Protein AF-0000000072249546 (afdb_homodimer)

Organism: Acinetobacter pittii (strain PHEA-2) (NCBI:txid871585)

Foldseek 3Di:
DDQDEPVNVVVVQVVVVVVVDHWAAKEFEDQSVVVRCVDCSFVVQWDADPVDRVWIDRVNHTYHYDNDHGDIDTD/DDQDEPVNVVVVQVVVVVVVDHWAAKEFEDQSVVVRCVDCSFVVQWDADPVDRVWIDRVNHTYHYDNDHGDIDTD

Structure (mmCIF, N/CA/C/O backbone):
data_AF-0000000072249546-model_v1
#
loop_
_entity.id
_entity.type
_entity.pdbx_description
1 polymer 'Uncharacterized protein'
#
loop_
_atom_site.group_PDB
_atom_site.id
_atom_site.type_symbol
_atom_site.label_atom_id
_atom_site.label_alt_id
_atom_site.label_comp_id
_atom_site.label_asym_id
_atom_site.label_entity_id
_atom_site.label_seq_id
_atom_site.pdbx_PDB_ins_code
_atom_site.Cartn_x
_atom_site.Cartn_y
_atom_site.Cartn_z
_atom_site.occupancy
_atom_site.B_iso_or_equiv
_atom_site.auth_seq_id
_atom_site.auth_comp_id
_atom_site.auth_asym_id
_atom_site.auth_atom_id
_atom_site.pdbx_PDB_model_num
ATOM 1 N N . MET A 1 1 ? -12.133 1.647 16.156 1 44.41 1 MET A N 1
ATOM 2 C CA . MET A 1 1 ? -11.289 2.834 16.031 1 44.41 1 MET A CA 1
ATOM 3 C C . MET A 1 1 ? -11.852 3.805 15.008 1 44.41 1 MET A C 1
ATOM 5 O O . MET A 1 1 ? -12.484 3.387 14.039 1 44.41 1 MET A O 1
ATOM 9 N N . ALA A 1 2 ? -12.062 4.941 15.289 1 56.81 2 ALA A N 1
ATOM 10 C CA . ALA A 1 2 ? -12.695 5.891 14.383 1 56.81 2 ALA A CA 1
ATOM 11 C C . ALA A 1 2 ? -11.93 5.984 13.062 1 56.81 2 ALA A C 1
ATOM 13 O O . ALA A 1 2 ? -10.703 5.883 13.039 1 56.81 2 ALA A O 1
ATOM 14 N N . ASP A 1 3 ? -12.641 5.875 11.875 1 82.19 3 ASP A N 1
ATOM 15 C CA . ASP A 1 3 ? -12.047 5.977 10.547 1 82.19 3 ASP A CA 1
ATOM 16 C C . ASP A 1 3 ? -11.227 7.258 10.414 1 82.19 3 ASP A C 1
ATOM 18 O O . ASP A 1 3 ? -11.656 8.328 10.852 1 82.19 3 ASP A O 1
ATOM 22 N N . LEU A 1 4 ? -10.023 7.16 10.172 1 94.94 4 LEU A N 1
ATOM 23 C CA . LEU A 1 4 ? -9.109 8.266 9.922 1 94.94 4 LEU A CA 1
ATOM 24 C C . LEU A 1 4 ? -9.648 9.172 8.812 1 94.94 4 LEU A C 1
ATOM 26 O O . LEU A 1 4 ? -10.117 8.695 7.781 1 94.94 4 LEU A O 1
ATOM 30 N N . THR A 1 5 ? -9.789 10.469 9.117 1 96.81 5 THR A N 1
ATOM 31 C CA . THR A 1 5 ? -10.25 11.445 8.141 1 96.81 5 THR A CA 1
ATOM 32 C C . THR A 1 5 ? -9.102 12.359 7.707 1 96.81 5 THR A C 1
ATOM 34 O O . THR A 1 5 ? -8.062 12.406 8.367 1 96.81 5 THR A O 1
ATOM 37 N N . ALA A 1 6 ? -9.344 13.07 6.613 1 97.19 6 ALA A N 1
ATOM 38 C CA . ALA A 1 6 ? -8.359 14.039 6.152 1 97.19 6 ALA A CA 1
ATOM 39 C C . ALA A 1 6 ? -8.062 15.07 7.234 1 97.19 6 ALA A C 1
ATOM 41 O O . ALA A 1 6 ? -6.906 15.461 7.43 1 97.19 6 ALA A O 1
ATOM 42 N N . LYS A 1 7 ? -9.094 15.578 7.863 1 97.06 7 LYS A N 1
ATOM 43 C CA . LYS A 1 7 ? -8.945 16.562 8.93 1 97.06 7 LYS A CA 1
ATOM 44 C C . LYS A 1 7 ? -8.055 16.031 10.047 1 97.06 7 LYS A C 1
ATOM 46 O O . LYS A 1 7 ? -7.164 16.734 10.531 1 97.06 7 LYS A O 1
ATOM 51 N N . LYS A 1 8 ? -8.289 14.828 10.398 1 97.25 8 LYS A N 1
ATOM 52 C CA . LYS A 1 8 ? -7.496 14.211 11.461 1 97.25 8 LYS A CA 1
ATOM 53 C C . LYS A 1 8 ? -6.051 14.008 11.016 1 97.25 8 LYS A C 1
ATOM 55 O O . LYS A 1 8 ? -5.117 14.227 11.789 1 97.25 8 LYS A O 1
ATOM 60 N N . VAL A 1 9 ? -5.832 13.562 9.805 1 98 9 VAL A N 1
ATOM 61 C CA . VAL A 1 9 ? -4.488 13.414 9.25 1 98 9 VAL A CA 1
ATOM 62 C C . VAL A 1 9 ? -3.738 14.734 9.352 1 98 9 VAL A C 1
ATOM 64 O O . VAL A 1 9 ? -2.6 14.781 9.828 1 98 9 VAL A O 1
ATOM 67 N N . ASN A 1 10 ? -4.395 15.859 8.969 1 97.38 10 ASN A N 1
ATOM 68 C CA . ASN A 1 10 ? -3.77 17.172 9.008 1 97.38 10 ASN A CA 1
ATOM 69 C C . ASN A 1 10 ? -3.406 17.578 10.43 1 97.38 10 ASN A C 1
ATOM 71 O O . ASN A 1 10 ? -2.334 18.141 10.672 1 97.38 10 ASN A O 1
ATOM 75 N N . LYS A 1 11 ? -4.312 17.281 11.281 1 96.88 11 LYS A N 1
ATOM 76 C CA . LYS A 1 11 ? -4.047 17.594 12.688 1 96.88 11 LYS A CA 1
ATOM 77 C C . LYS A 1 11 ? -2.828 16.828 13.195 1 96.88 11 LYS A C 1
ATOM 79 O O . LYS A 1 11 ? -1.979 17.406 13.891 1 96.88 11 LYS A O 1
ATOM 84 N N . LEU A 1 12 ? -2.709 15.531 12.883 1 97.19 12 LEU A N 1
ATOM 85 C CA . LEU A 1 12 ? -1.604 14.688 13.32 1 97.19 12 LEU A CA 1
ATOM 86 C C . LEU A 1 12 ? -0.286 15.156 12.719 1 97.19 12 LEU A C 1
ATOM 88 O O . LEU A 1 12 ? 0.756 15.109 13.375 1 97.19 12 LEU A O 1
ATOM 92 N N . ILE A 1 13 ? -0.303 15.625 11.469 1 97.19 13 ILE A N 1
ATOM 93 C CA . ILE A 1 13 ? 0.891 16.156 10.82 1 97.19 13 ILE A CA 1
ATOM 94 C C . ILE A 1 13 ? 1.365 17.406 11.57 1 97.19 13 ILE A C 1
ATOM 96 O O . ILE A 1 13 ? 2.559 17.547 11.844 1 97.19 13 ILE A O 1
ATOM 100 N N . GLU A 1 14 ? 0.421 18.281 11.898 1 95.94 14 GLU A N 1
ATOM 101 C CA . GLU A 1 14 ? 0.745 19.5 12.641 1 95.94 14 GLU A CA 1
ATOM 102 C C . GLU A 1 14 ? 1.335 19.156 14.008 1 95.94 14 GLU A C 1
ATOM 104 O O . GLU A 1 14 ? 2.344 19.75 14.414 1 95.94 14 GLU A O 1
ATOM 109 N N . GLU A 1 15 ? 0.738 18.234 14.688 1 96.56 15 GLU A N 1
ATOM 110 C CA . GLU A 1 15 ? 1.221 17.828 16 1 96.56 15 GLU A CA 1
ATOM 111 C C . GLU A 1 15 ? 2.619 17.219 15.914 1 96.56 15 GLU A C 1
ATOM 113 O O . GLU A 1 15 ? 3.453 17.438 16.797 1 96.56 15 GLU A O 1
ATOM 118 N N . PHE A 1 16 ? 2.852 16.422 14.969 1 96.81 16 PHE A N 1
ATOM 119 C CA . PHE A 1 16 ? 4.164 15.82 14.75 1 96.81 16 PHE A CA 1
ATOM 120 C C . PHE A 1 16 ? 5.227 16.906 14.586 1 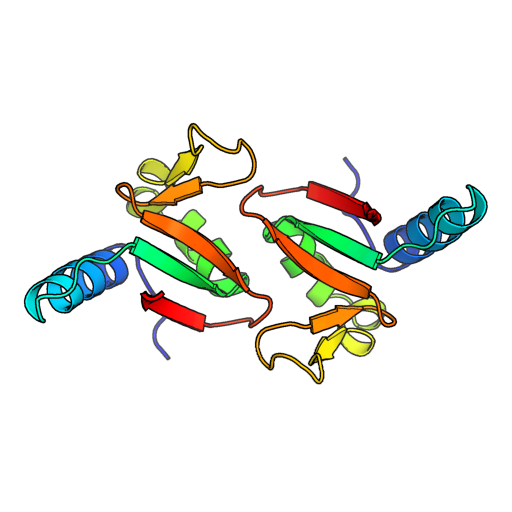96.81 16 PHE A C 1
ATOM 122 O O . PHE A 1 16 ? 6.312 16.812 15.164 1 96.81 16 PHE A O 1
ATOM 129 N N . SER A 1 17 ? 4.891 17.938 13.844 1 93.38 17 SER A N 1
ATOM 130 C CA . SER A 1 17 ? 5.832 19.016 13.578 1 93.38 17 SER A CA 1
ATOM 131 C C . SER A 1 17 ? 6.145 19.797 14.852 1 93.38 17 SER A C 1
ATOM 133 O O . SER A 1 17 ? 7.223 20.391 14.977 1 93.38 17 SER A O 1
ATOM 135 N N . GLN A 1 18 ? 5.238 19.766 15.781 1 93.81 18 GLN A N 1
ATOM 136 C CA . GLN A 1 18 ? 5.422 20.484 17.031 1 93.81 18 GLN A CA 1
ATOM 137 C C . GLN A 1 18 ? 6.445 19.797 17.938 1 93.81 18 GLN A C 1
ATOM 139 O O . GLN A 1 18 ? 6.961 20.406 18.875 1 93.81 18 GLN A O 1
ATOM 144 N N . THR A 1 19 ? 6.766 18.547 17.641 1 93.56 19 THR A N 1
ATOM 145 C CA . THR A 1 19 ? 7.742 17.812 18.422 1 93.56 19 THR A CA 1
ATOM 146 C C . THR A 1 19 ? 9.164 18.219 18.062 1 93.56 19 THR A C 1
ATOM 148 O O . THR A 1 19 ? 10.109 17.906 18.781 1 93.56 19 THR A O 1
ATOM 151 N N . GLY A 1 20 ? 9.281 18.984 16.969 1 92.12 20 GLY A N 1
ATOM 152 C CA . GLY A 1 20 ? 10.586 19.406 16.5 1 92.12 20 GLY A CA 1
ATOM 153 C C . GLY A 1 20 ? 11.102 18.578 15.336 1 92.12 20 GLY A C 1
ATOM 154 O O . GLY A 1 20 ? 12.156 18.891 14.766 1 92.12 20 GLY A O 1
ATOM 155 N N . LYS A 1 21 ? 10.406 17.531 15.047 1 93 21 LYS A N 1
ATOM 156 C CA . LYS A 1 21 ? 10.773 16.688 13.922 1 93 21 LYS A CA 1
ATOM 157 C C . LYS A 1 21 ? 9.969 17.047 12.68 1 93 21 LYS A C 1
ATOM 159 O O . LYS A 1 21 ? 8.773 17.344 12.766 1 93 21 LYS A O 1
ATOM 164 N N . GLU A 1 22 ? 10.562 17.047 11.602 1 94 22 GLU A N 1
ATOM 165 C CA . GLU A 1 22 ? 9.883 17.328 10.336 1 94 22 GLU A CA 1
ATOM 166 C C . GLU A 1 22 ? 9.359 16.047 9.703 1 94 22 GLU A C 1
ATOM 168 O O . GLU A 1 22 ? 10.125 15.117 9.438 1 94 22 GLU A O 1
ATOM 173 N N . PRO A 1 23 ? 8.109 15.984 9.5 1 96.12 23 PRO A N 1
ATOM 174 C CA . PRO A 1 23 ? 7.578 14.773 8.859 1 96.12 23 PRO A CA 1
ATOM 175 C C . PRO A 1 23 ? 8.102 14.594 7.438 1 96.12 23 PRO A C 1
ATOM 177 O O . PRO A 1 23 ? 8.266 15.57 6.703 1 96.12 23 PRO A O 1
ATOM 180 N N . GLN A 1 24 ? 8.328 13.375 7.078 1 96.38 24 GLN A N 1
ATOM 181 C CA . GLN A 1 24 ? 8.836 13.062 5.746 1 96.38 24 GLN A CA 1
ATOM 182 C C . GLN A 1 24 ? 7.848 12.203 4.965 1 96.38 24 GLN A C 1
ATOM 184 O O . GLN A 1 24 ? 7.707 12.359 3.748 1 96.38 24 GLN A O 1
ATOM 189 N N . LYS A 1 25 ? 7.191 11.312 5.664 1 97.5 25 LYS A N 1
ATOM 190 C CA . LYS A 1 25 ? 6.293 10.43 4.93 1 97.5 25 LYS A CA 1
ATOM 191 C C . LYS A 1 25 ? 5.129 9.969 5.809 1 97.5 25 LYS A C 1
ATOM 193 O O . LYS A 1 25 ? 5.203 10.055 7.035 1 97.5 25 LYS A O 1
ATOM 198 N N . LEU A 1 26 ? 4.059 9.586 5.172 1 98.44 26 LEU A N 1
ATOM 199 C CA . LEU A 1 26 ? 2.893 8.93 5.746 1 98.44 26 LEU A CA 1
ATOM 200 C C . LEU A 1 26 ? 2.887 7.441 5.406 1 98.44 26 LEU A C 1
ATOM 202 O O . LEU A 1 26 ? 3.016 7.066 4.238 1 98.44 26 LEU A O 1
ATOM 206 N N . ILE A 1 27 ? 2.785 6.586 6.43 1 98.19 27 ILE A N 1
ATOM 207 C CA . ILE A 1 27 ? 2.611 5.148 6.238 1 98.19 27 ILE A CA 1
ATOM 208 C C . ILE A 1 27 ? 1.152 4.77 6.484 1 98.19 27 ILE A C 1
ATOM 210 O O . ILE A 1 27 ? 0.626 4.98 7.582 1 98.19 27 ILE A O 1
ATOM 214 N N . ILE A 1 28 ? 0.513 4.258 5.43 1 98.19 28 ILE A N 1
ATOM 215 C CA . ILE A 1 28 ? -0.938 4.121 5.492 1 98.19 28 ILE A CA 1
ATOM 216 C C . ILE A 1 28 ? -1.343 2.709 5.086 1 98.19 28 ILE A C 1
ATOM 218 O O . ILE A 1 28 ? -0.866 2.188 4.074 1 98.19 28 ILE A O 1
ATOM 222 N N . GLY A 1 29 ? -2.166 2.033 5.816 1 97.62 29 GLY A N 1
ATOM 223 C CA . GLY A 1 29 ? -2.771 0.771 5.426 1 97.62 29 GLY A CA 1
ATOM 224 C C . GLY A 1 29 ? -3.686 0.895 4.223 1 97.62 29 GLY A C 1
ATOM 225 O O . GLY A 1 29 ? -4.219 1.972 3.949 1 97.62 29 GLY A O 1
ATOM 226 N N . TYR A 1 30 ? -3.879 -0.198 3.564 1 97.25 30 TYR A N 1
ATOM 227 C CA . TYR A 1 30 ? -4.496 -0.098 2.246 1 97.25 30 TYR A CA 1
ATOM 228 C C . TYR A 1 30 ? -5.969 0.27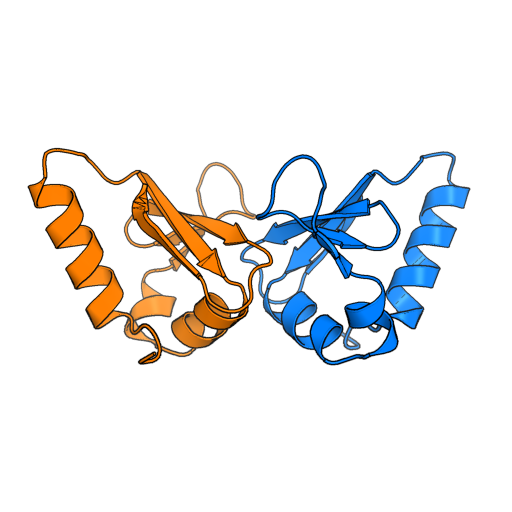5 2.361 1 97.25 30 TYR A C 1
ATOM 230 O O . TYR A 1 30 ? -6.496 1.016 1.527 1 97.25 30 TYR A O 1
ATOM 238 N N . LYS A 1 31 ? -6.664 -0.199 3.336 1 96.62 31 LYS A N 1
ATOM 239 C CA . LYS A 1 31 ? -8.07 0.169 3.469 1 96.62 31 LYS A CA 1
ATOM 2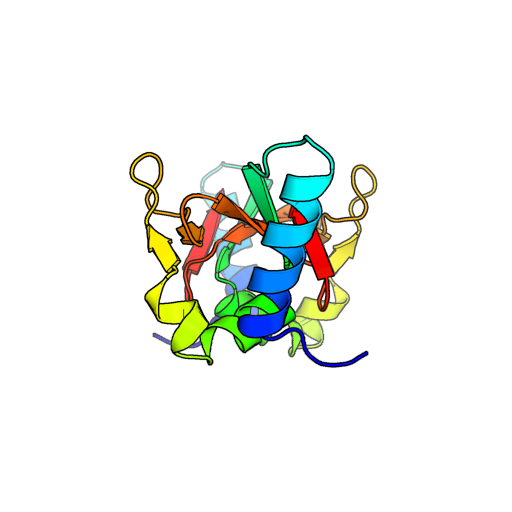40 C C . LYS A 1 31 ? -8.219 1.592 3.998 1 96.62 31 LYS A C 1
ATOM 242 O O . LYS A 1 31 ? -9.148 2.307 3.617 1 96.62 31 LYS A O 1
ATOM 247 N N . THR A 1 32 ? -7.301 1.964 4.895 1 97.69 32 THR A N 1
ATOM 248 C CA . THR A 1 32 ? -7.285 3.34 5.379 1 97.69 32 THR A CA 1
ATOM 249 C C . THR A 1 32 ? -7.09 4.316 4.223 1 97.69 32 THR A C 1
ATOM 251 O O . THR A 1 32 ? -7.812 5.309 4.113 1 97.69 32 THR A O 1
ATOM 254 N N . TYR A 1 33 ? -6.184 3.951 3.357 1 98.19 33 TYR A N 1
ATOM 255 C CA . TYR A 1 33 ? -5.891 4.801 2.209 1 98.19 33 TYR A CA 1
ATOM 256 C C . TYR A 1 33 ? -7.074 4.855 1.254 1 98.19 33 TYR A C 1
ATOM 258 O O . TYR A 1 33 ? -7.449 5.93 0.778 1 98.19 33 TYR A O 1
ATOM 266 N N . ALA A 1 34 ? -7.648 3.736 0.988 1 97.12 34 ALA A N 1
ATOM 267 C CA . ALA A 1 34 ? -8.812 3.689 0.111 1 97.12 34 ALA A CA 1
ATOM 268 C C . ALA A 1 34 ? -9.93 4.586 0.634 1 97.12 34 ALA A C 1
ATOM 270 O O . ALA A 1 34 ? -10.578 5.301 -0.138 1 97.12 34 ALA A O 1
ATOM 271 N N . ARG A 1 35 ? -10.125 4.559 1.888 1 96.81 35 ARG A N 1
ATOM 272 C CA . ARG A 1 35 ? -11.156 5.387 2.504 1 96.81 35 ARG A CA 1
ATOM 273 C C . ARG A 1 35 ? -10.797 6.867 2.398 1 96.81 35 ARG A C 1
ATOM 275 O O . ARG A 1 35 ? -11.648 7.691 2.051 1 96.81 35 ARG A O 1
ATOM 282 N N . LEU A 1 36 ? -9.562 7.207 2.734 1 98.12 36 LEU A N 1
ATOM 283 C CA . LEU A 1 36 ? -9.109 8.594 2.65 1 98.12 36 LEU A CA 1
ATOM 284 C C . LEU A 1 36 ? -9.305 9.141 1.239 1 98.12 36 LEU A C 1
ATOM 286 O O . LEU A 1 36 ? -9.719 10.289 1.066 1 98.12 36 LEU A O 1
ATOM 290 N N . MET A 1 37 ? -9.109 8.32 0.235 1 97.81 37 MET A N 1
ATOM 291 C CA . MET A 1 37 ? -9.156 8.727 -1.167 1 97.81 37 MET A CA 1
ATOM 292 C C . MET A 1 37 ? -10.594 9 -1.601 1 97.81 37 MET A C 1
ATOM 294 O O . MET A 1 37 ? -10.828 9.586 -2.658 1 97.81 37 MET A O 1
ATOM 298 N N . THR A 1 38 ? -11.516 8.625 -0.805 1 96.94 38 THR A N 1
ATOM 299 C CA . THR A 1 38 ? -12.906 8.938 -1.12 1 96.94 38 THR A CA 1
ATOM 300 C C . THR A 1 38 ? -13.266 10.344 -0.658 1 96.94 38 THR A C 1
ATOM 302 O O . THR A 1 38 ? -14.305 10.883 -1.042 1 96.94 38 THR A O 1
ATOM 305 N N . GLU A 1 39 ? -12.461 10.906 0.164 1 97.25 39 GLU A N 1
ATOM 306 C CA . GLU A 1 39 ? -12.656 12.273 0.63 1 97.25 39 GLU A CA 1
ATOM 307 C C . GLU A 1 39 ? -12 13.281 -0.311 1 97.25 39 GLU A C 1
ATOM 309 O O . GLU A 1 39 ? -10.781 13.258 -0.496 1 97.25 39 GLU A O 1
ATOM 314 N N . ASP A 1 40 ? -12.75 14.211 -0.807 1 96.62 40 ASP A N 1
ATOM 315 C CA . ASP A 1 40 ? -12.227 15.195 -1.747 1 96.62 40 ASP A CA 1
ATOM 316 C C . ASP A 1 40 ? -11.078 15.992 -1.126 1 96.62 40 ASP A C 1
ATOM 318 O O . ASP A 1 40 ? -10.078 16.266 -1.789 1 96.62 40 ASP A O 1
ATOM 322 N N . LYS A 1 41 ? -11.242 16.344 0.126 1 96.12 41 LYS A N 1
ATOM 323 C CA . LYS A 1 41 ? -10.25 17.156 0.811 1 96.12 41 LYS A CA 1
ATOM 324 C C . LYS A 1 41 ? -8.898 16.453 0.874 1 96.12 41 LYS A C 1
ATOM 326 O O . LYS A 1 41 ? -7.852 17.109 0.905 1 96.12 41 LYS A O 1
ATOM 331 N N . PHE A 1 42 ? -8.906 15.18 0.874 1 98.12 42 PHE A N 1
ATOM 332 C CA . PHE A 1 42 ? -7.68 14.398 0.863 1 98.12 42 PHE A CA 1
ATOM 333 C C . PHE A 1 42 ? -7.199 14.164 -0.564 1 98.12 42 PHE A C 1
ATOM 335 O O . PHE A 1 42 ? -6.055 14.484 -0.899 1 98.12 42 PHE A O 1
ATOM 342 N N . ALA A 1 43 ? -8.039 13.641 -1.396 1 97.88 43 ALA A N 1
ATOM 343 C CA . ALA A 1 43 ? -7.707 13.219 -2.754 1 97.88 43 ALA A CA 1
ATOM 344 C C . ALA A 1 43 ? -7.141 14.383 -3.564 1 97.88 43 ALA A C 1
ATOM 346 O O . ALA A 1 43 ? -6.215 14.195 -4.359 1 97.88 43 ALA A O 1
ATOM 347 N N . GLU A 1 44 ? -7.672 15.578 -3.299 1 97.88 44 GLU A N 1
ATOM 348 C CA . GLU A 1 44 ? -7.266 16.75 -4.062 1 97.88 44 GLU A CA 1
ATOM 349 C C . GLU A 1 44 ? -5.836 17.156 -3.721 1 97.88 44 GLU A C 1
ATOM 351 O O . GLU A 1 44 ? -5.195 17.891 -4.48 1 97.88 44 GLU A O 1
ATOM 356 N N . LYS A 1 45 ? -5.359 16.719 -2.586 1 97.88 45 LYS A N 1
ATOM 357 C CA . LYS A 1 45 ? -4.039 17.125 -2.125 1 97.88 45 LYS A CA 1
ATOM 358 C C . LYS A 1 45 ? -2.996 16.047 -2.414 1 97.88 45 LYS A C 1
ATOM 360 O O . LYS A 1 45 ? -1.807 16.234 -2.158 1 97.88 45 LYS A O 1
ATOM 365 N N . VAL A 1 46 ? -3.412 14.906 -2.979 1 98 46 VAL A N 1
ATOM 366 C CA . VAL A 1 46 ? -2.514 13.828 -3.379 1 98 46 VAL A CA 1
ATOM 367 C C . VAL A 1 46 ? -2.039 14.055 -4.812 1 98 46 VAL A C 1
ATOM 369 O O . VAL A 1 46 ? -2.85 14.094 -5.742 1 98 46 VAL A O 1
ATOM 372 N N . VAL A 1 47 ? -0.763 14.219 -4.961 1 97.25 47 VAL A N 1
ATOM 373 C CA . VAL A 1 47 ? -0.213 14.5 -6.281 1 97.25 47 VAL A CA 1
ATOM 374 C C . VAL A 1 47 ? 0.923 13.523 -6.586 1 97.25 47 VAL A C 1
ATOM 376 O O . VAL A 1 47 ? 1.552 12.992 -5.672 1 97.25 47 VAL A O 1
ATOM 379 N N . PRO A 1 48 ? 1.167 13.227 -7.836 1 95.69 48 PRO A N 1
ATOM 380 C CA . PRO A 1 48 ? 2.307 12.367 -8.164 1 95.69 48 PRO A CA 1
ATOM 381 C C . PRO A 1 48 ? 3.645 12.977 -7.754 1 95.69 48 PRO A C 1
ATOM 383 O O . PRO A 1 48 ? 3.812 14.195 -7.816 1 95.69 48 PRO A O 1
ATOM 386 N N . SER A 1 49 ? 4.516 12.102 -7.305 1 94.69 49 SER A N 1
ATOM 387 C CA . SER A 1 49 ? 5.883 12.547 -7.062 1 94.69 49 SER A CA 1
ATOM 388 C C . SER A 1 49 ? 6.602 12.867 -8.367 1 94.69 49 SER A C 1
ATOM 390 O O . SER A 1 49 ? 6.367 12.211 -9.391 1 94.69 49 SER A O 1
ATOM 392 N N . LEU A 1 50 ? 7.453 13.828 -8.352 1 91 50 LEU A N 1
ATOM 393 C CA . LEU A 1 50 ? 8.242 14.18 -9.531 1 91 50 LEU A CA 1
ATOM 394 C C . LEU A 1 50 ? 9.312 13.133 -9.805 1 91 50 LEU A C 1
ATOM 396 O O . LEU A 1 50 ? 9.734 12.961 -10.953 1 91 50 LEU A O 1
ATOM 400 N N . GLU A 1 51 ? 9.711 12.422 -8.789 1 90.81 51 GLU A N 1
ATOM 401 C CA . GLU A 1 51 ? 10.812 11.469 -8.867 1 90.81 51 GLU A CA 1
ATOM 402 C C . GLU A 1 51 ? 10.336 10.109 -9.375 1 90.81 51 GLU A C 1
ATOM 404 O O . GLU A 1 51 ? 11.062 9.406 -10.07 1 90.81 51 GLU A O 1
ATOM 409 N N . ASP A 1 52 ? 9.188 9.719 -8.992 1 88.5 52 ASP A N 1
ATOM 410 C CA . ASP A 1 52 ? 8.625 8.414 -9.336 1 88.5 52 ASP A CA 1
ATOM 411 C C . ASP A 1 52 ? 7.117 8.508 -9.562 1 88.5 52 ASP A C 1
ATOM 413 O O . ASP A 1 52 ? 6.371 8.875 -8.656 1 88.5 52 ASP A O 1
ATOM 417 N N . SER A 1 53 ? 6.762 8.109 -10.695 1 86.19 53 SER A N 1
ATOM 418 C CA . SER A 1 53 ? 5.367 8.266 -11.109 1 86.19 53 SER A CA 1
ATOM 419 C C . SER A 1 53 ? 4.453 7.332 -10.32 1 86.19 53 SER A C 1
ATOM 421 O O . SER A 1 53 ? 3.236 7.52 -10.305 1 86.19 53 SER A O 1
ATOM 423 N N . LYS A 1 54 ? 4.984 6.355 -9.641 1 88 54 LYS A N 1
ATOM 424 C CA . LYS A 1 54 ? 4.168 5.41 -8.883 1 88 54 LYS A CA 1
ATOM 425 C C . LYS A 1 54 ? 3.994 5.871 -7.438 1 88 54 LYS A C 1
ATOM 427 O O . LYS A 1 54 ? 3.234 5.266 -6.676 1 88 54 LYS A O 1
ATOM 432 N N . GLU A 1 55 ? 4.738 6.879 -7.156 1 93.19 55 GLU A N 1
ATOM 433 C CA . GLU A 1 55 ? 4.664 7.434 -5.809 1 93.19 55 GLU A CA 1
ATOM 434 C C . GLU A 1 55 ? 3.773 8.672 -5.773 1 93.19 55 GLU A C 1
ATOM 436 O O . GLU A 1 55 ? 3.629 9.367 -6.781 1 93.19 55 GLU A O 1
ATOM 441 N N . ARG A 1 56 ? 3.135 8.891 -4.68 1 98.12 56 ARG A N 1
ATOM 442 C CA . ARG A 1 56 ? 2.316 10.086 -4.484 1 98.12 56 ARG A CA 1
ATOM 443 C C . ARG A 1 56 ? 2.693 10.805 -3.193 1 98.12 56 ARG A C 1
ATOM 445 O O . ARG A 1 56 ? 3.268 10.195 -2.285 1 98.12 56 ARG A O 1
ATOM 452 N N . LEU A 1 57 ? 2.428 12.039 -3.223 1 98.25 57 LEU A N 1
ATOM 453 C CA . LEU A 1 57 ? 2.668 12.898 -2.072 1 98.25 57 LEU A CA 1
ATOM 454 C C . LEU A 1 57 ? 1.359 13.469 -1.537 1 98.25 57 LEU A C 1
ATOM 456 O O . LEU A 1 57 ? 0.466 13.82 -2.312 1 98.25 57 LEU A O 1
ATOM 460 N N . TYR A 1 58 ? 1.262 13.555 -0.254 1 98.38 58 TYR A N 1
ATOM 461 C CA . TYR A 1 58 ? 0.216 14.32 0.42 1 98.38 58 TYR A CA 1
ATOM 462 C C . TYR A 1 58 ? 0.797 15.547 1.11 1 98.38 58 TYR A C 1
ATOM 464 O O . TYR A 1 58 ? 1.53 15.422 2.094 1 98.38 58 TYR A O 1
ATOM 472 N N . LYS A 1 59 ? 0.553 16.766 0.584 1 96.62 59 LYS A N 1
ATOM 473 C CA . LYS A 1 59 ? 1.112 18.016 1.108 1 96.62 59 LYS A CA 1
ATOM 474 C C . LYS A 1 59 ? 2.631 17.922 1.229 1 96.62 59 LYS A C 1
ATOM 476 O O . LYS A 1 59 ? 3.195 18.234 2.279 1 96.62 59 LYS A O 1
ATOM 481 N N . ASN A 1 60 ? 3.258 17.328 0.213 1 95.56 60 ASN A N 1
ATOM 482 C CA . ASN A 1 60 ? 4.703 17.234 0.028 1 95.56 60 ASN A CA 1
ATOM 483 C C . ASN A 1 60 ? 5.309 16.141 0.906 1 95.56 60 ASN A C 1
ATOM 485 O O . ASN A 1 60 ? 6.527 16.062 1.052 1 95.56 60 ASN A O 1
ATOM 489 N N . LEU A 1 61 ? 4.438 15.297 1.52 1 97.94 61 LEU A N 1
ATOM 490 C CA . LEU A 1 61 ? 4.883 14.117 2.254 1 97.94 61 LEU A CA 1
ATOM 491 C C . LEU A 1 61 ? 4.707 12.852 1.417 1 97.94 61 LEU A C 1
ATOM 493 O O . LEU A 1 61 ? 3.639 12.625 0.849 1 97.94 61 LEU A O 1
ATOM 497 N N . LYS A 1 62 ? 5.73 12.023 1.419 1 97.88 62 LYS A N 1
ATOM 498 C CA . LYS A 1 62 ? 5.641 10.773 0.67 1 97.88 62 LYS A CA 1
ATOM 499 C C . LYS A 1 62 ? 4.625 9.828 1.302 1 97.88 62 LYS A C 1
ATOM 501 O O . LYS A 1 62 ? 4.531 9.734 2.527 1 97.88 62 LYS A O 1
ATOM 506 N N . ILE A 1 63 ? 3.908 9.086 0.447 1 98.5 63 ILE A N 1
ATOM 507 C CA . ILE A 1 63 ? 2.955 8.094 0.936 1 98.5 63 ILE A CA 1
ATOM 508 C C . ILE A 1 63 ? 3.525 6.688 0.735 1 98.5 63 ILE A C 1
ATOM 510 O O . ILE A 1 63 ? 3.885 6.312 -0.383 1 98.5 63 ILE A O 1
ATOM 514 N N . LYS A 1 64 ? 3.666 5.996 1.782 1 97.75 64 LYS A N 1
ATOM 515 C CA . LYS A 1 64 ? 4.012 4.578 1.735 1 97.75 64 LYS A CA 1
ATOM 516 C C . LYS A 1 64 ? 2.822 3.711 2.146 1 97.75 64 LYS A C 1
ATOM 518 O O . LYS A 1 64 ? 2.34 3.805 3.277 1 97.75 64 LYS A O 1
ATOM 523 N N . LEU A 1 65 ? 2.402 2.873 1.2 1 97.88 65 LEU A N 1
ATOM 524 C CA . LEU A 1 65 ? 1.319 1.949 1.524 1 97.88 65 LEU A CA 1
ATOM 525 C C . LEU A 1 65 ? 1.868 0.651 2.107 1 97.88 65 LEU A C 1
ATOM 527 O O . LEU A 1 65 ? 2.887 0.137 1.638 1 97.88 65 LEU A O 1
ATOM 531 N N . VAL A 1 66 ? 1.147 0.164 3.117 1 97.56 66 VAL A N 1
ATOM 532 C CA . VAL A 1 66 ? 1.51 -1.131 3.684 1 97.56 66 VAL A CA 1
ATOM 533 C C . VAL A 1 66 ? 0.32 -2.084 3.598 1 97.56 66 VAL A C 1
ATOM 535 O O . VAL A 1 66 ? -0.817 -1.65 3.395 1 97.56 66 VAL A O 1
ATOM 538 N N . THR A 1 67 ? 0.558 -3.309 3.799 1 97.44 67 THR A N 1
ATOM 539 C CA . THR A 1 67 ? -0.444 -4.34 3.543 1 97.44 67 THR A CA 1
ATOM 540 C C . THR A 1 67 ? -1.369 -4.5 4.746 1 97.44 67 THR A C 1
ATOM 542 O O . THR A 1 67 ? -2.4 -5.168 4.656 1 97.44 67 THR A O 1
ATOM 545 N N . GLU A 1 68 ? -1.035 -3.863 5.859 1 95.44 68 GLU A N 1
ATOM 546 C CA . GLU A 1 68 ? -1.977 -3.84 6.977 1 95.44 68 GLU A CA 1
ATOM 547 C C . GLU A 1 68 ? -3.283 -3.16 6.578 1 95.44 68 GLU A C 1
ATOM 549 O O . GLU A 1 68 ? -3.275 -2.145 5.879 1 95.44 68 GLU A O 1
ATOM 554 N N . LYS A 1 69 ? -4.359 -3.734 6.996 1 94.5 69 LYS A N 1
ATOM 555 C CA . LYS A 1 69 ? -5.684 -3.223 6.641 1 94.5 69 LYS A CA 1
ATOM 556 C C . LYS A 1 69 ? -5.867 -1.791 7.137 1 94.5 69 LYS A C 1
ATOM 558 O O . LYS A 1 69 ? -6.16 -0.889 6.348 1 94.5 69 LYS A O 1
ATOM 563 N N . HIS A 1 70 ? -5.797 -1.6 8.438 1 96.25 70 HIS A N 1
ATOM 564 C CA . HIS A 1 70 ? -5.918 -0.3 9.086 1 96.25 70 HIS A CA 1
ATOM 565 C C . HIS A 1 70 ? -4.633 0.076 9.812 1 96.25 70 HIS A C 1
ATOM 567 O O . HIS A 1 70 ? -4.262 -0.564 10.797 1 96.25 70 HIS A O 1
ATOM 573 N N . TYR A 1 71 ? -3.938 1.045 9.266 1 96.62 71 TYR A N 1
ATOM 574 C CA . TYR A 1 71 ? -2.678 1.506 9.844 1 96.62 71 TYR A CA 1
ATOM 575 C C . TYR A 1 71 ? -2.395 2.949 9.445 1 96.62 71 TYR A C 1
ATOM 577 O O . TYR A 1 71 ? -2.746 3.379 8.344 1 96.62 71 TYR A O 1
ATOM 585 N N . PHE A 1 72 ? -1.842 3.707 10.328 1 97.94 72 PHE A N 1
ATOM 586 C CA . PHE A 1 72 ? -1.406 5.066 10.039 1 97.94 72 PHE A CA 1
ATOM 587 C C . PHE A 1 72 ? -0.248 5.473 10.938 1 97.94 72 PHE A C 1
ATOM 589 O O . PHE A 1 72 ? -0.31 5.289 12.156 1 97.94 72 PHE A O 1
ATOM 596 N N . GLU A 1 73 ? 0.738 5.965 10.336 1 97.19 73 GLU A N 1
ATOM 597 C CA . GLU A 1 73 ? 1.914 6.445 11.062 1 97.19 73 GLU A CA 1
ATOM 598 C C . GLU A 1 73 ? 2.59 7.59 10.312 1 97.19 73 GLU A C 1
ATOM 600 O O . GLU A 1 73 ? 2.619 7.609 9.086 1 97.19 73 GLU A O 1
ATOM 605 N N . ILE A 1 74 ? 3.121 8.516 11.016 1 97.75 74 ILE A N 1
ATOM 606 C CA . ILE A 1 74 ? 3.896 9.609 10.438 1 97.75 74 ILE A CA 1
ATOM 607 C C . ILE A 1 74 ? 5.371 9.438 10.797 1 97.75 74 ILE A C 1
ATOM 609 O O . ILE A 1 74 ? 5.707 9.117 11.938 1 97.75 74 ILE A O 1
ATOM 613 N N . LYS A 1 75 ? 6.195 9.57 9.852 1 95.94 75 LYS A N 1
ATOM 614 C CA . LYS A 1 75 ? 7.637 9.516 10.078 1 95.94 75 LYS A CA 1
ATOM 615 C C . LYS A 1 75 ? 8.32 10.781 9.562 1 95.94 75 LYS A C 1
ATOM 617 O O . LYS A 1 75 ? 7.875 11.375 8.578 1 95.94 75 LYS A O 1
ATOM 622 N N . MET B 1 1 ? -11.383 -2.932 -17.703 1 44.5 1 MET B N 1
ATOM 623 C CA . MET B 1 1 ? -10.445 -4.039 -17.547 1 44.5 1 MET B CA 1
ATOM 624 C C . MET B 1 1 ? -10.938 -5.035 -16.5 1 44.5 1 MET B C 1
ATOM 626 O O . MET B 1 1 ? -11.617 -4.656 -15.547 1 44.5 1 MET B O 1
ATOM 630 N N . ALA B 1 2 ? -11.023 -6.203 -16.75 1 57.19 2 ALA B N 1
ATOM 631 C CA . ALA B 1 2 ? -11.578 -7.191 -15.836 1 57.19 2 ALA B CA 1
ATOM 632 C C . ALA B 1 2 ? -10.828 -7.168 -14.5 1 57.19 2 ALA B C 1
ATOM 634 O O . ALA B 1 2 ? -9.617 -6.938 -14.461 1 57.19 2 ALA B O 1
ATOM 635 N N . ASP B 1 3 ? -11.578 -7.113 -13.32 1 82.62 3 ASP B N 1
ATOM 636 C CA . ASP B 1 3 ? -10.992 -7.121 -11.984 1 82.62 3 ASP B CA 1
ATOM 637 C C . ASP B 1 3 ? -10.047 -8.305 -11.812 1 82.62 3 ASP B C 1
ATOM 639 O O . ASP B 1 3 ? -10.352 -9.422 -12.242 1 82.62 3 ASP B O 1
ATOM 643 N N . LEU B 1 4 ? -8.867 -8.078 -11.531 1 95.06 4 LEU B N 1
ATOM 644 C CA . LEU B 1 4 ? -7.852 -9.086 -11.242 1 95.06 4 LEU B CA 1
ATOM 645 C C . LEU B 1 4 ? -8.328 -10.039 -10.148 1 95.06 4 LEU B C 1
ATOM 647 O O . LEU B 1 4 ? -8.875 -9.602 -9.133 1 95.06 4 LEU B O 1
ATOM 651 N N . THR B 1 5 ? -8.328 -11.344 -10.438 1 96.88 5 THR B N 1
ATOM 652 C CA . THR B 1 5 ? -8.711 -12.367 -9.469 1 96.88 5 THR B CA 1
ATOM 653 C C . THR B 1 5 ? -7.492 -13.148 -9 1 96.88 5 THR B C 1
ATOM 655 O O . THR B 1 5 ? -6.43 -13.094 -9.617 1 96.88 5 THR B O 1
ATOM 658 N N . ALA B 1 6 ? -7.703 -13.891 -7.914 1 97.19 6 ALA B N 1
ATOM 659 C CA . ALA B 1 6 ? -6.633 -14.758 -7.418 1 97.19 6 ALA B CA 1
ATOM 660 C C . ALA B 1 6 ? -6.195 -15.758 -8.484 1 97.19 6 ALA B C 1
ATOM 662 O O . ALA B 1 6 ? -5 -16.016 -8.641 1 97.19 6 ALA B O 1
ATOM 663 N N . LYS B 1 7 ? -7.152 -16.344 -9.141 1 97.06 7 LYS B N 1
ATOM 664 C CA . LYS B 1 7 ? -6.859 -17.312 -10.203 1 97.06 7 LYS B CA 1
ATOM 665 C C . LYS B 1 7 ? -5.992 -16.688 -11.289 1 97.06 7 LYS B C 1
ATOM 667 O O . LYS B 1 7 ? -5.02 -17.297 -11.742 1 97.06 7 LYS B O 1
ATOM 672 N N . LYS B 1 8 ? -6.336 -15.516 -11.656 1 97.31 8 LYS B N 1
ATOM 673 C CA . LYS B 1 8 ? -5.578 -14.82 -12.688 1 97.31 8 LYS B CA 1
ATOM 674 C C . LYS B 1 8 ? -4.176 -14.469 -12.195 1 97.31 8 LYS B C 1
ATOM 676 O O . LYS B 1 8 ? -3.203 -14.586 -12.945 1 97.31 8 LYS B O 1
ATOM 681 N N . VAL B 1 9 ? -4.047 -14.008 -10.984 1 98 9 VAL B N 1
ATOM 682 C CA . VAL B 1 9 ? -2.746 -13.719 -10.391 1 98 9 VAL B CA 1
ATOM 683 C C . VAL B 1 9 ? -1.858 -14.961 -10.461 1 98 9 VAL B C 1
ATOM 685 O O . VAL B 1 9 ? -0.708 -14.883 -10.898 1 98 9 VAL B O 1
ATOM 688 N N . ASN B 1 10 ? -2.412 -16.141 -10.078 1 97.38 10 ASN B N 1
ATOM 689 C CA . ASN B 1 10 ? -1.65 -17.391 -10.094 1 97.38 10 ASN B CA 1
ATOM 690 C C . ASN B 1 10 ? -1.201 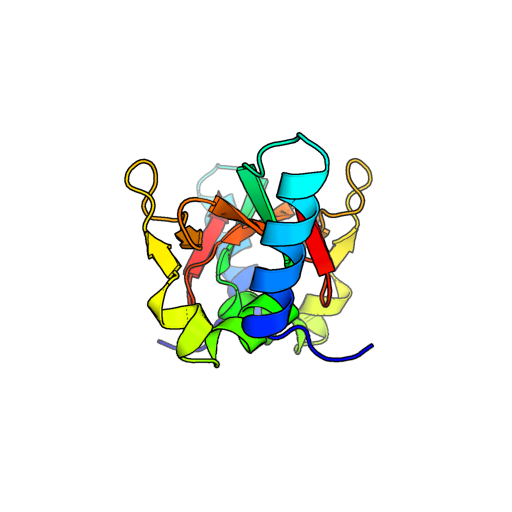-17.75 -11.508 1 97.38 10 ASN B C 1
ATOM 692 O O . ASN B 1 10 ? -0.069 -18.203 -11.711 1 97.38 10 ASN B O 1
ATOM 696 N N . LYS B 1 11 ? -2.102 -17.547 -12.398 1 96.88 11 LYS B N 1
ATOM 697 C CA . LYS B 1 11 ? -1.761 -17.828 -13.789 1 96.88 11 LYS B CA 1
ATOM 698 C C . LYS B 1 11 ? -0.613 -16.953 -14.266 1 96.88 11 LYS B C 1
ATOM 700 O O . LYS B 1 11 ? 0.313 -17.422 -14.922 1 96.88 11 LYS B O 1
ATOM 705 N N . LEU B 1 12 ? -0.648 -15.648 -13.953 1 97.25 12 LEU B N 1
ATOM 706 C CA . LEU B 1 12 ? 0.376 -14.688 -14.359 1 97.25 12 LEU B CA 1
ATOM 707 C C . LEU B 1 12 ? 1.716 -15.023 -13.711 1 97.25 12 LEU B C 1
ATOM 709 O O . LEU B 1 12 ? 2.768 -14.867 -14.336 1 97.25 12 LEU B O 1
ATOM 713 N N . ILE B 1 13 ? 1.717 -15.477 -12.469 1 97.25 13 ILE B N 1
ATOM 714 C CA . ILE B 1 13 ? 2.939 -15.883 -11.781 1 97.25 13 ILE B CA 1
ATOM 715 C C . ILE B 1 13 ? 3.564 -17.078 -12.5 1 97.25 13 ILE B C 1
ATOM 717 O O . ILE B 1 13 ? 4.777 -17.109 -12.734 1 97.25 13 ILE B O 1
ATOM 721 N N . GLU B 1 14 ? 2.73 -18.047 -12.844 1 95.94 14 GLU B N 1
ATOM 722 C CA . GLU B 1 14 ? 3.203 -19.219 -13.57 1 95.94 14 GLU B CA 1
ATOM 723 C C . GLU B 1 14 ? 3.801 -18.828 -14.914 1 95.94 14 GLU B C 1
ATOM 725 O O . GLU B 1 14 ? 4.875 -19.312 -15.289 1 95.94 14 GLU B O 1
ATOM 730 N N . GLU B 1 15 ? 3.127 -17.984 -15.625 1 96.62 15 GLU B N 1
ATOM 731 C CA . GLU B 1 15 ? 3.607 -17.516 -16.922 1 96.62 15 GLU B CA 1
ATOM 732 C C . GLU B 1 15 ? 4.934 -16.766 -16.797 1 96.62 15 GLU B C 1
ATOM 734 O O . GLU B 1 15 ? 5.816 -16.906 -17.641 1 96.62 15 GLU B O 1
ATOM 739 N N . PHE B 1 16 ? 5.051 -15.953 -15.844 1 96.88 16 PHE B N 1
ATOM 740 C CA . PHE B 1 16 ? 6.285 -15.227 -15.586 1 96.88 16 PHE B CA 1
ATOM 741 C C . PHE B 1 16 ? 7.449 -16.188 -15.375 1 96.88 16 PHE B C 1
ATOM 743 O O . PHE B 1 16 ? 8.539 -15.984 -15.922 1 96.88 16 PHE B O 1
ATOM 750 N N . SER B 1 17 ? 7.207 -17.234 -14.641 1 93.5 17 SER B N 1
ATOM 751 C CA . SER B 1 17 ? 8.242 -18.219 -14.336 1 93.5 17 SER B CA 1
ATOM 752 C C . SER B 1 17 ? 8.68 -18.969 -15.594 1 93.5 17 SER B C 1
ATOM 754 O O . SER B 1 17 ? 9.812 -19.438 -15.672 1 93.5 17 SER B O 1
ATOM 756 N N . GLN B 1 18 ? 7.809 -19.016 -16.562 1 93.88 18 GLN B N 1
ATOM 757 C CA . GLN B 1 18 ? 8.109 -19.719 -17.797 1 93.88 18 GLN B CA 1
ATOM 758 C C . GLN B 1 18 ? 9.094 -18.922 -18.656 1 93.88 18 GLN B C 1
ATOM 760 O O . GLN B 1 18 ? 9.703 -19.484 -19.578 1 93.88 18 GLN B O 1
ATOM 765 N N . THR B 1 19 ? 9.266 -17.656 -18.359 1 93.69 19 THR B N 1
ATOM 766 C CA . THR B 1 19 ? 10.188 -16.828 -19.109 1 93.69 19 THR B CA 1
ATOM 767 C C . THR B 1 19 ? 11.633 -17.094 -18.703 1 93.69 19 THR B C 1
ATOM 769 O O . THR B 1 19 ? 12.57 -16.672 -19.375 1 93.69 19 THR B O 1
ATOM 772 N N . GLY B 1 20 ? 11.781 -17.828 -17.594 1 92.25 20 GLY B N 1
ATOM 773 C CA . GLY B 1 20 ? 13.109 -18.125 -17.078 1 92.25 20 GLY B CA 1
ATOM 774 C C . GLY B 1 20 ? 13.5 -17.234 -15.906 1 92.25 20 GLY B C 1
ATOM 775 O O . GLY B 1 20 ? 14.562 -17.422 -15.305 1 92.25 20 GLY B O 1
ATOM 776 N N . LYS B 1 21 ? 12.688 -16.281 -15.641 1 93.06 21 LYS B N 1
ATOM 777 C CA . LYS B 1 21 ? 12.93 -15.391 -14.508 1 93.06 21 LYS B CA 1
ATOM 778 C C . LYS B 1 21 ? 12.125 -15.836 -13.281 1 93.06 21 LYS B C 1
ATOM 780 O O . LYS B 1 21 ? 10.977 -16.266 -13.414 1 93.06 21 LYS B O 1
ATOM 785 N N . GLU B 1 22 ? 12.695 -15.766 -12.188 1 94.06 22 GLU B N 1
ATOM 786 C CA . GLU B 1 22 ? 12.008 -16.109 -10.945 1 94.06 22 GLU B CA 1
ATOM 787 C C . GLU B 1 22 ? 11.32 -14.883 -10.336 1 94.06 22 GLU B C 1
ATOM 789 O O . GLU B 1 22 ? 11.977 -13.875 -10.055 1 94.06 22 GLU B O 1
ATOM 794 N N . PRO B 1 23 ? 10.062 -14.953 -10.203 1 96.25 23 PRO B N 1
ATOM 795 C CA . PRO B 1 23 ? 9.383 -13.812 -9.586 1 96.25 23 PRO B CA 1
ATOM 796 C C . PRO B 1 23 ? 9.836 -13.57 -8.148 1 96.25 23 PRO B C 1
ATOM 798 O O . PRO B 1 23 ? 10.07 -14.523 -7.395 1 96.25 23 PRO B O 1
ATOM 801 N N . GLN B 1 24 ? 9.93 -12.328 -7.781 1 96.44 24 GLN B N 1
ATOM 802 C CA . GLN B 1 24 ? 10.359 -11.961 -6.434 1 96.44 24 GLN B CA 1
ATOM 803 C C . GLN B 1 24 ? 9.258 -11.211 -5.691 1 96.44 24 GLN B C 1
ATOM 805 O O . GLN B 1 24 ? 9.094 -11.375 -4.48 1 96.44 24 GLN B O 1
ATOM 810 N N . LYS B 1 25 ? 8.531 -10.398 -6.41 1 97.5 25 LYS B N 1
ATOM 811 C CA . LYS B 1 25 ? 7.52 -9.609 -5.711 1 97.5 25 LYS B CA 1
ATOM 812 C C . LYS B 1 25 ? 6.344 -9.289 -6.625 1 97.5 25 LYS B C 1
ATOM 814 O O . LYS B 1 25 ? 6.465 -9.367 -7.852 1 97.5 25 LYS B O 1
ATOM 819 N N . LEU B 1 26 ? 5.223 -9.008 -6.031 1 98.44 26 LEU B N 1
ATOM 820 C CA . LEU B 1 26 ? 4.012 -8.477 -6.645 1 98.44 26 LEU B CA 1
ATOM 821 C C . LEU B 1 26 ? 3.838 -6.996 -6.309 1 98.44 26 LEU B C 1
ATOM 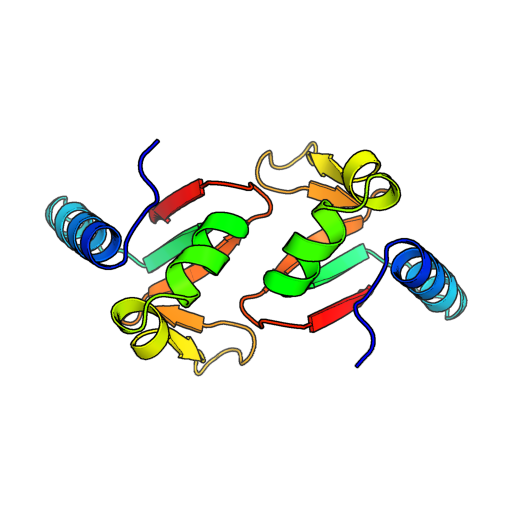823 O O . LEU B 1 26 ? 3.881 -6.613 -5.141 1 98.44 26 LEU B O 1
ATOM 827 N N . ILE B 1 27 ? 3.688 -6.156 -7.34 1 98.25 27 ILE B N 1
ATOM 828 C CA . ILE B 1 27 ? 3.355 -4.75 -7.164 1 98.25 27 ILE B CA 1
ATOM 829 C C . ILE B 1 27 ? 1.875 -4.523 -7.457 1 98.25 27 ILE B C 1
ATOM 831 O O . ILE B 1 27 ? 1.409 -4.785 -8.57 1 98.25 27 ILE B O 1
ATOM 835 N N . ILE B 1 28 ? 1.144 -4.082 -6.422 1 98.25 28 ILE B N 1
ATOM 836 C CA . ILE B 1 28 ? -0.311 -4.102 -6.535 1 98.25 28 ILE B CA 1
ATOM 837 C C . ILE B 1 28 ? -0.877 -2.738 -6.145 1 98.25 28 ILE B C 1
ATOM 839 O O . ILE B 1 28 ? -0.494 -2.172 -5.117 1 98.25 28 ILE B O 1
ATOM 843 N N . GLY B 1 29 ? -1.733 -2.156 -6.914 1 97.69 29 GLY B N 1
ATOM 844 C CA . GLY B 1 29 ? -2.48 -0.964 -6.547 1 97.69 29 GLY B CA 1
ATOM 845 C C . GLY B 1 29 ? -3.416 -1.185 -5.371 1 97.69 29 GLY B C 1
ATOM 846 O O . GLY B 1 29 ? -3.842 -2.312 -5.113 1 97.69 29 GLY B O 1
ATOM 847 N N . TYR B 1 30 ? -3.748 -0.112 -4.73 1 97.31 30 TYR B N 1
ATOM 848 C CA . TYR B 1 30 ? -4.395 -0.278 -3.434 1 97.31 30 TYR B CA 1
ATOM 849 C C . TYR B 1 30 ? -5.816 -0.804 -3.594 1 97.31 30 TYR B C 1
ATOM 851 O O . TYR B 1 30 ? -6.285 -1.599 -2.777 1 97.31 30 TYR B O 1
ATOM 859 N N . LYS B 1 31 ? -6.531 -0.416 -4.59 1 96.62 31 LYS B N 1
ATOM 860 C CA . LYS B 1 31 ? -7.887 -0.929 -4.766 1 96.62 31 LYS B CA 1
ATOM 861 C C . LYS B 1 31 ? -7.867 -2.359 -5.297 1 96.62 31 LYS B C 1
ATOM 863 O O . LYS B 1 31 ? -8.734 -3.168 -4.949 1 96.62 31 LYS B O 1
ATOM 868 N N . THR B 1 32 ? -6.887 -2.637 -6.164 1 97.69 32 THR B N 1
ATOM 869 C CA . THR B 1 32 ? -6.711 -4.004 -6.645 1 97.69 32 THR B CA 1
ATOM 870 C C . THR B 1 32 ? -6.449 -4.957 -5.48 1 97.69 32 THR B C 1
ATOM 872 O O . THR B 1 32 ? -7.07 -6.02 -5.391 1 97.69 32 THR B O 1
ATOM 875 N N . TYR B 1 33 ? -5.613 -4.496 -4.582 1 98.19 33 TYR B N 1
ATOM 876 C CA . TYR B 1 33 ? -5.273 -5.312 -3.422 1 98.19 33 TYR B CA 1
ATOM 877 C C . TYR B 1 33 ? -6.477 -5.488 -2.506 1 98.19 33 TYR B C 1
ATOM 879 O O . TYR B 1 33 ? -6.75 -6.598 -2.037 1 98.19 33 TYR B O 1
ATOM 887 N N . ALA B 1 34 ? -7.168 -4.43 -2.256 1 97.19 34 ALA B N 1
ATOM 888 C CA . ALA B 1 34 ? -8.359 -4.504 -1.417 1 97.19 34 ALA B CA 1
ATOM 889 C C . ALA B 1 34 ? -9.359 -5.516 -1.972 1 97.19 34 ALA B C 1
ATOM 891 O O . ALA B 1 34 ? -9.945 -6.293 -1.218 1 97.19 34 ALA B O 1
ATOM 892 N N . ARG B 1 35 ? -9.523 -5.504 -3.236 1 96.81 35 ARG B N 1
ATOM 893 C CA . ARG B 1 35 ? -10.438 -6.441 -3.879 1 96.81 35 ARG B CA 1
ATOM 894 C C . ARG B 1 35 ? -9.93 -7.875 -3.758 1 96.81 35 ARG B C 1
ATOM 896 O O . ARG B 1 35 ? -10.695 -8.781 -3.432 1 96.81 35 ARG B O 1
ATOM 903 N N . LEU B 1 36 ? -8.656 -8.086 -4.059 1 98.12 36 LEU B N 1
ATOM 904 C CA . LEU B 1 36 ? -8.07 -9.414 -3.957 1 98.12 36 LEU B CA 1
ATOM 905 C C . LEU B 1 36 ? -8.242 -9.977 -2.553 1 98.12 36 LEU B C 1
ATOM 907 O O . LEU B 1 36 ? -8.539 -11.164 -2.389 1 98.12 36 LEU B O 1
ATOM 911 N N . MET B 1 37 ? -8.156 -9.148 -1.543 1 97.81 37 MET B N 1
ATOM 912 C CA . MET B 1 37 ? -8.211 -9.555 -0.142 1 97.81 37 MET B CA 1
ATOM 913 C C . MET B 1 37 ? -9.625 -9.977 0.247 1 97.81 37 MET B C 1
ATOM 915 O O . MET B 1 37 ? -9.828 -10.586 1.3 1 97.81 37 MET B O 1
ATOM 919 N N . THR B 1 38 ? -10.562 -9.695 -0.579 1 96.88 38 THR B N 1
ATOM 920 C CA . THR B 1 38 ? -11.922 -10.148 -0.307 1 96.88 38 THR B CA 1
ATOM 921 C C . THR B 1 38 ? -12.117 -11.594 -0.776 1 96.88 38 THR B C 1
ATOM 923 O O . THR B 1 38 ? -13.102 -12.234 -0.424 1 96.88 38 THR B O 1
ATOM 926 N N . GLU B 1 39 ? -11.227 -12.062 -1.58 1 97.31 39 GLU B N 1
ATOM 927 C CA . GLU B 1 39 ? -11.266 -13.438 -2.051 1 97.31 39 GLU B CA 1
ATOM 928 C C . GLU B 1 39 ? -10.531 -14.375 -1.088 1 97.31 39 GLU B C 1
ATOM 930 O O . GLU B 1 39 ? -9.328 -14.219 -0.861 1 97.31 39 GLU B O 1
ATOM 935 N N . ASP B 1 40 ? -11.195 -15.383 -0.619 1 96.62 40 ASP B N 1
ATOM 936 C CA . ASP B 1 40 ? -10.602 -16.312 0.34 1 96.62 40 ASP B CA 1
ATOM 937 C C . ASP B 1 40 ? -9.359 -16.984 -0.239 1 96.62 40 ASP B C 1
ATOM 939 O O . ASP B 1 40 ? -8.359 -17.156 0.459 1 96.62 40 ASP B O 1
ATOM 943 N N . LYS B 1 41 ? -9.438 -17.312 -1.496 1 96.25 41 LYS B N 1
ATOM 944 C CA . LYS B 1 41 ? -8.344 -18.031 -2.145 1 96.25 41 LYS B CA 1
ATOM 945 C C . LYS B 1 41 ? -7.07 -17.188 -2.162 1 96.25 41 LYS B C 1
ATOM 947 O O . LYS B 1 41 ? -5.961 -17.734 -2.152 1 96.25 41 LYS B O 1
ATOM 952 N N . PHE B 1 42 ? -7.219 -15.93 -2.154 1 98.19 42 PHE B N 1
ATOM 953 C CA . PHE B 1 42 ? -6.078 -15.023 -2.105 1 98.19 42 PHE B CA 1
ATOM 954 C C . PHE B 1 42 ? -5.672 -14.75 -0.663 1 98.19 42 PHE B C 1
ATOM 956 O O . PHE B 1 42 ? -4.512 -14.945 -0.29 1 98.19 42 PHE B O 1
ATOM 963 N N . ALA B 1 43 ? -6.594 -14.305 0.142 1 97.88 43 ALA B N 1
ATOM 964 C CA . ALA B 1 43 ? -6.352 -13.859 1.51 1 97.88 43 ALA B CA 1
ATOM 965 C C . ALA B 1 43 ? -5.695 -14.953 2.342 1 97.88 43 ALA B C 1
ATOM 967 O O . ALA B 1 43 ? -4.82 -14.68 3.168 1 97.88 43 ALA B O 1
ATOM 968 N N . GLU B 1 44 ? -6.086 -16.188 2.061 1 97.94 44 GLU B N 1
ATOM 969 C CA . GLU B 1 44 ? -5.582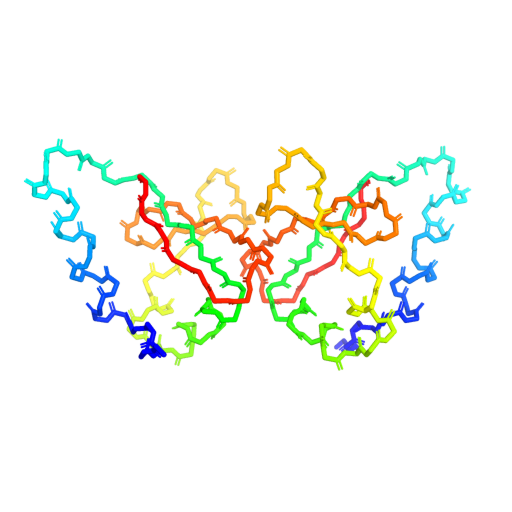 -17.328 2.842 1 97.94 44 GLU B CA 1
ATOM 970 C C . GLU B 1 44 ? -4.105 -17.578 2.549 1 97.94 44 GLU B C 1
ATOM 972 O O . GLU B 1 44 ? -3.42 -18.234 3.332 1 97.94 44 GLU B O 1
ATOM 977 N N . LYS B 1 45 ? -3.645 -17.078 1.438 1 97.94 45 LYS B N 1
ATOM 978 C CA . LYS B 1 45 ? -2.27 -17.344 1.024 1 97.94 45 LYS B CA 1
ATOM 979 C C . LYS B 1 45 ? -1.36 -16.156 1.344 1 97.94 45 LYS B C 1
ATOM 981 O O . LYS B 1 45 ? -0.149 -16.219 1.125 1 97.94 45 LYS B O 1
ATOM 986 N N . VAL B 1 46 ? -1.911 -15.078 1.894 1 98 46 VAL B N 1
ATOM 987 C CA . VAL B 1 46 ? -1.146 -13.906 2.318 1 98 46 VAL B CA 1
ATOM 988 C C . VAL B 1 46 ? -0.699 -14.086 3.768 1 98 46 VAL B C 1
ATOM 990 O O . VAL B 1 46 ? -1.531 -14.203 4.672 1 98 46 VAL B O 1
ATOM 993 N N . VAL B 1 47 ? 0.577 -14.109 3.963 1 97.25 47 VAL B N 1
ATOM 994 C CA . VAL B 1 47 ? 1.108 -14.336 5.305 1 97.25 47 VAL B CA 1
ATOM 995 C C . VAL B 1 47 ? 2.125 -13.242 5.645 1 97.25 47 VAL B C 1
ATOM 997 O O .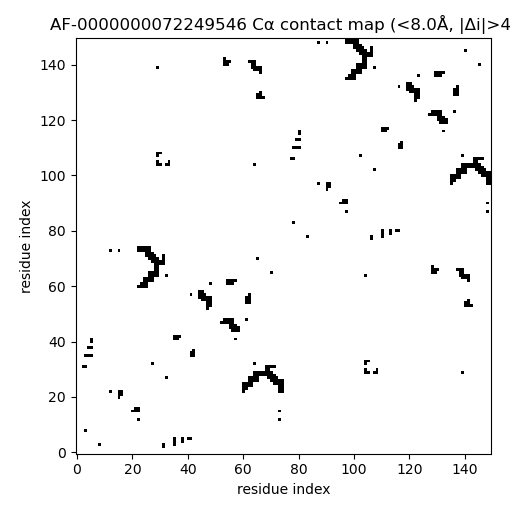 VAL B 1 47 ? 2.723 -12.641 4.75 1 97.25 47 VAL B O 1
ATOM 1000 N N . PRO B 1 48 ? 2.293 -12.93 6.891 1 95.75 48 PRO B N 1
ATOM 1001 C CA . PRO B 1 48 ? 3.322 -11.953 7.254 1 95.75 48 PRO B CA 1
ATOM 1002 C C . PRO B 1 48 ? 4.73 -12.422 6.891 1 95.75 48 PRO B C 1
ATOM 1004 O O . PRO B 1 48 ? 5.027 -13.617 6.957 1 95.75 48 PRO B O 1
ATOM 1007 N N . SER B 1 49 ? 5.527 -11.469 6.461 1 94.81 49 SER B N 1
ATOM 1008 C CA . SER B 1 49 ? 6.945 -11.758 6.262 1 94.81 49 SER B CA 1
ATOM 1009 C C . SER B 1 49 ? 7.652 -11.992 7.594 1 94.81 49 SER B C 1
ATOM 1011 O O . SER B 1 49 ? 7.324 -11.359 8.602 1 94.81 49 SER B O 1
ATOM 1013 N N . LEU B 1 50 ? 8.602 -12.852 7.621 1 91.12 50 LEU B N 1
ATOM 1014 C CA . LEU B 1 50 ? 9.383 -13.117 8.82 1 91.12 50 LEU B CA 1
ATOM 1015 C C . LEU B 1 50 ? 10.328 -11.953 9.125 1 91.12 50 LEU B C 1
ATOM 1017 O O . LEU B 1 50 ? 10.695 -11.734 10.281 1 91.12 50 LEU B O 1
ATOM 1021 N N . GLU B 1 51 ? 10.68 -11.203 8.109 1 90.94 51 GLU B N 1
ATOM 1022 C CA . GLU B 1 51 ? 11.672 -10.141 8.219 1 90.94 51 GLU B CA 1
ATOM 1023 C C . GLU B 1 51 ? 11.039 -8.844 8.703 1 90.94 51 GLU B C 1
ATOM 1025 O O . GLU B 1 51 ? 11.672 -8.055 9.406 1 90.94 51 GLU B O 1
ATOM 1030 N N . ASP B 1 52 ? 9.883 -8.562 8.297 1 88.38 52 ASP B N 1
ATOM 1031 C CA . ASP B 1 52 ? 9.172 -7.328 8.609 1 88.38 52 ASP B CA 1
ATOM 1032 C C . ASP B 1 52 ? 7.676 -7.582 8.797 1 88.38 52 ASP B C 1
ATOM 1034 O O . ASP B 1 52 ? 7 -8.039 7.875 1 88.38 52 ASP B O 1
ATOM 1038 N N . SER B 1 53 ? 7.23 -7.234 9.906 1 86.19 53 SER B N 1
ATOM 1039 C CA . SER B 1 53 ? 5.855 -7.539 10.281 1 86.19 53 SER B CA 1
ATOM 1040 C C . SER B 1 53 ? 4.867 -6.719 9.453 1 86.19 53 SER B C 1
ATOM 1042 O O . SER B 1 53 ? 3.678 -7.039 9.398 1 86.19 53 SER B O 1
ATOM 1044 N N . LYS B 1 54 ? 5.309 -5.68 8.797 1 87.94 54 LYS B N 1
ATOM 1045 C CA . LYS B 1 54 ? 4.418 -4.832 8.008 1 87.94 54 LYS B CA 1
ATOM 1046 C C . LYS B 1 54 ? 4.34 -5.305 6.559 1 87.94 54 LYS B C 1
ATOM 1048 O O . LYS B 1 54 ? 3.551 -4.781 5.77 1 87.94 54 LYS B O 1
ATOM 1053 N N . GLU B 1 55 ? 5.195 -6.238 6.309 1 93.12 55 GLU B N 1
ATOM 1054 C CA . GLU B 1 55 ? 5.223 -6.797 4.961 1 93.12 55 GLU B CA 1
ATOM 1055 C C . GLU B 1 55 ? 4.48 -8.125 4.898 1 93.12 55 GLU B C 1
ATOM 1057 O O . GLU B 1 55 ? 4.387 -8.844 5.902 1 93.12 55 GLU B O 1
ATOM 1062 N N . ARG B 1 56 ? 3.906 -8.398 3.785 1 98.12 56 ARG B N 1
ATOM 1063 C CA . ARG B 1 56 ? 3.23 -9.68 3.57 1 98.12 56 ARG B CA 1
ATOM 1064 C C . ARG B 1 56 ? 3.727 -10.352 2.293 1 98.12 56 ARG B C 1
ATOM 1066 O O . ARG B 1 56 ? 4.266 -9.688 1.404 1 98.12 56 ARG B O 1
ATOM 1073 N N . LEU B 1 57 ? 3.592 -11.617 2.318 1 98.31 57 LEU B N 1
ATOM 1074 C CA . LEU B 1 57 ? 3.959 -12.445 1.178 1 98.31 57 LEU B CA 1
ATOM 1075 C C . LEU B 1 57 ? 2.736 -13.148 0.603 1 98.31 57 LEU B C 1
ATOM 1077 O O . LEU B 1 57 ? 1.86 -13.594 1.352 1 98.31 57 LEU B O 1
ATOM 1081 N N . TYR B 1 58 ? 2.676 -13.25 -0.682 1 98.44 58 TYR B N 1
ATOM 1082 C CA . TYR B 1 58 ? 1.74 -14.125 -1.388 1 98.44 58 TYR B CA 1
ATOM 1083 C C . TYR B 1 58 ? 2.469 -15.281 -2.053 1 98.44 58 TYR B C 1
ATOM 1085 O O . TYR B 1 58 ? 3.215 -15.086 -3.014 1 98.44 58 TYR B O 1
ATOM 1093 N N . LYS B 1 59 ? 2.344 -16.516 -1.524 1 96.69 59 LYS B N 1
ATOM 1094 C CA . LYS B 1 59 ? 3.047 -17.688 -2.025 1 96.69 59 LYS B CA 1
ATOM 1095 C C . LYS B 1 59 ? 4.551 -17.438 -2.1 1 96.69 59 LYS B C 1
ATOM 1097 O O . LYS B 1 59 ? 5.176 -17.703 -3.131 1 96.69 59 LYS B O 1
ATOM 1102 N N . ASN B 1 60 ? 5.078 -16.797 -1.062 1 95.75 60 ASN B N 1
ATOM 1103 C 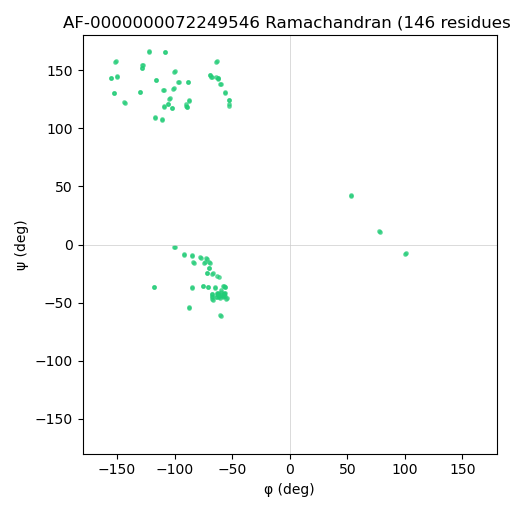CA . ASN B 1 60 ? 6.496 -16.547 -0.831 1 95.75 60 ASN B CA 1
ATOM 1104 C C . ASN B 1 60 ? 7.016 -15.398 -1.694 1 95.75 60 ASN B C 1
ATOM 1106 O O . ASN B 1 60 ? 8.227 -15.188 -1.797 1 95.75 60 ASN B O 1
ATOM 1110 N N . LEU B 1 61 ? 6.074 -14.633 -2.342 1 97.94 61 LEU B N 1
ATOM 1111 C CA . LEU B 1 61 ? 6.418 -13.414 -3.068 1 97.94 61 LEU B CA 1
ATOM 1112 C C . LEU B 1 61 ? 6.082 -12.172 -2.244 1 97.94 61 LEU B C 1
ATOM 1114 O O . LEU B 1 61 ? 4.977 -12.055 -1.712 1 97.94 61 LEU B O 1
ATOM 1118 N N . LYS B 1 62 ? 7.012 -11.25 -2.209 1 97.94 62 LYS B N 1
ATOM 1119 C CA . LYS B 1 62 ? 6.766 -10.016 -1.466 1 97.94 62 LYS B CA 1
ATOM 1120 C C . LYS B 1 62 ? 5.68 -9.18 -2.135 1 97.94 62 LYS B C 1
ATOM 1122 O O . LYS B 1 62 ? 5.625 -9.094 -3.363 1 97.94 62 LYS B O 1
ATOM 1127 N N . ILE B 1 63 ? 4.863 -8.516 -1.321 1 98.56 63 ILE B N 1
ATOM 1128 C CA . ILE B 1 63 ? 3.83 -7.633 -1.845 1 98.56 63 ILE B CA 1
ATOM 1129 C C . ILE B 1 63 ? 4.242 -6.176 -1.631 1 98.56 63 ILE B C 1
ATOM 1131 O O . ILE B 1 63 ? 4.52 -5.762 -0.503 1 98.56 63 ILE B O 1
ATOM 1135 N N . LYS B 1 64 ? 4.344 -5.469 -2.674 1 97.75 64 LYS B N 1
ATOM 1136 C CA . LYS B 1 64 ? 4.535 -4.02 -2.623 1 97.75 64 LYS B CA 1
ATOM 1137 C C . LYS B 1 64 ? 3.277 -3.283 -3.076 1 97.75 64 LYS B C 1
ATOM 1139 O O . LYS B 1 64 ? 2.85 -3.422 -4.227 1 97.75 64 LYS B O 1
ATOM 1144 N N . LEU B 1 65 ? 2.738 -2.506 -2.15 1 97.94 65 LEU B N 1
ATOM 1145 C CA . LEU B 1 65 ? 1.575 -1.705 -2.514 1 97.94 65 LEU B CA 1
ATOM 1146 C C . LEU B 1 65 ? 2 -0.356 -3.084 1 97.94 65 LEU B C 1
ATOM 1148 O O . LEU B 1 65 ? 2.943 0.264 -2.586 1 97.94 65 LEU B O 1
ATOM 1152 N N . VAL B 1 66 ? 1.272 0.054 -4.121 1 97.56 66 VAL B N 1
ATOM 1153 C CA . VAL B 1 66 ? 1.512 1.379 -4.684 1 97.56 66 VAL B CA 1
ATOM 1154 C C . VAL B 1 66 ? 0.225 2.199 -4.637 1 97.56 66 VAL B C 1
ATOM 1156 O O . VAL B 1 66 ? -0.865 1.647 -4.473 1 97.56 66 VAL B O 1
ATOM 1159 N N . THR B 1 67 ? 0.338 3.439 -4.832 1 97.44 67 THR B N 1
ATOM 1160 C CA . THR B 1 67 ? -0.774 4.355 -4.613 1 97.44 67 THR B CA 1
ATOM 1161 C C . THR B 1 67 ? -1.675 4.418 -5.844 1 97.44 67 THR B C 1
ATOM 1163 O O . THR B 1 67 ? -2.781 4.961 -5.781 1 97.44 67 THR B O 1
ATOM 1166 N N . GLU B 1 68 ? -1.231 3.842 -6.938 1 95.5 68 GLU B N 1
ATOM 1167 C CA . GLU B 1 68 ? -2.129 3.715 -8.078 1 95.5 68 GLU B CA 1
ATOM 1168 C C . GLU B 1 68 ? -3.369 2.902 -7.723 1 95.5 68 GLU B C 1
ATOM 1170 O O . GLU B 1 68 ? -3.277 1.901 -7.008 1 95.5 68 GLU B O 1
ATOM 1175 N N . LYS B 1 69 ? -4.488 3.355 -8.188 1 94.5 69 LYS B N 1
ATOM 1176 C CA . LYS B 1 69 ? -5.762 2.711 -7.871 1 94.5 69 LYS B CA 1
ATOM 1177 C C . LYS B 1 69 ? -5.781 1.267 -8.367 1 94.5 69 LYS B C 1
ATOM 1179 O O . LYS B 1 69 ? -6.008 0.341 -7.582 1 94.5 69 LYS B O 1
ATOM 1184 N N . HIS B 1 70 ? -5.637 1.079 -9.656 1 96.25 70 HIS B N 1
ATOM 1185 C CA . HIS B 1 70 ? -5.594 -0.226 -10.305 1 96.25 70 HIS B CA 1
ATOM 1186 C C . HIS B 1 70 ? -4.25 -0.461 -10.984 1 96.25 70 HIS B C 1
ATOM 1188 O O . HIS B 1 70 ? -3.916 0.22 -11.961 1 96.25 70 HIS B O 1
ATOM 1194 N N . TYR B 1 71 ? -3.484 -1.363 -10.414 1 96.75 71 TYR B N 1
ATOM 1195 C CA . TYR B 1 71 ? -2.166 -1.688 -10.953 1 96.75 71 TYR B CA 1
ATOM 1196 C C . TYR B 1 71 ? -1.745 -3.096 -10.547 1 96.75 71 TYR B C 1
ATOM 1198 O O . TYR B 1 71 ? -2.084 -3.561 -9.453 1 96.75 71 TYR B O 1
ATOM 1206 N N . PHE B 1 72 ? -1.077 -3.785 -11.414 1 97.94 72 PHE B N 1
ATOM 1207 C CA . PHE B 1 72 ? -0.512 -5.094 -11.102 1 97.94 72 PHE B CA 1
ATOM 1208 C C . PHE B 1 72 ? 0.711 -5.375 -11.969 1 97.94 72 PHE B C 1
ATOM 1210 O O . PHE B 1 72 ? 0.67 -5.195 -13.188 1 97.94 72 PHE B O 1
ATOM 1217 N N . GLU B 1 73 ? 1.714 -5.758 -11.328 1 97.25 73 GLU B N 1
ATOM 1218 C CA . GLU B 1 73 ? 2.957 -6.109 -12.008 1 97.25 73 GLU B CA 1
ATOM 1219 C C . GLU B 1 73 ? 3.727 -7.176 -11.242 1 97.25 73 GLU B C 1
ATOM 1221 O O . GLU B 1 73 ? 3.717 -7.188 -10.008 1 97.25 73 GLU B O 1
ATOM 1226 N N . ILE B 1 74 ? 4.371 -8.047 -11.914 1 97.75 74 ILE B N 1
ATOM 1227 C CA . ILE B 1 74 ? 5.238 -9.055 -11.305 1 97.75 74 ILE B CA 1
ATOM 1228 C C . ILE B 1 74 ? 6.699 -8.734 -11.617 1 97.75 74 ILE B C 1
ATOM 1230 O O . ILE B 1 74 ? 7.035 -8.383 -12.75 1 97.75 74 ILE B O 1
ATOM 1234 N N . LYS B 1 75 ? 7.496 -8.773 -10.656 1 95.94 75 LYS B N 1
ATOM 1235 C CA . LYS B 1 75 ? 8.93 -8.57 -10.836 1 95.94 75 LYS B CA 1
ATOM 1236 C C . LYS B 1 75 ? 9.727 -9.758 -10.289 1 95.94 75 LYS B C 1
ATOM 1238 O O . LYS B 1 75 ? 9.312 -10.375 -9.305 1 95.94 75 LYS B O 1
#

Secondary structure (DSSP, 8-state):
-PPP-HHHHHHHHHHHHHTTPPP-EEEEEHHHHHHHTTSHHHHTTEEE-SS-TT-EEETTEEEEEES-SS-EEE-/-PPP-HHHHHHHHHHHHHTTPPP-EEEEEHHHHHHHTTSHHHHTTEEE-SS-TT-EEETTEEEEEES-SS-EEE-

Radius of gyration: 16.36 Å; Cα contacts (8 Å, |Δi|>4): 262; chains: 2; bounding box: 26×40×38 Å

Sequence (150 aa):
MADLTAKKVNKLIEEFSQTGKEPQKLIIGYKTYARLMTEDKFAEKVVPSLEDSKERLYKNLKIKLVTEKHYFEIKMADLTAKKVNKLIEEFSQTGKEPQKLIIGYKTYARLMTEDKFAEKVVPSLEDSKERLYKNLKIKLVTEKHYFEIK

Nearest PDB structures (foldseek):
  8won-assembly1_A  TM=6.732E-01  e=1.339E+00  Mycolicibacterium smegmatis
  7sj5-assembly1_B  TM=6.989E-01  e=2.616E+00  Lambdavirus lambda
  8vde-assembly1_D3  TM=6.169E-01  e=1.637E+00  Dubowvirus dv80alpha
  5tjt-assembly1_A  TM=5.234E-01  e=7.835E-01  Tequintavirus T5
  8vd4-assembly1_B  TM=5.798E-01  e=2.616E+00  Dubowvirus dv80alpha

Solvent-accessible surface area (backbone atoms only — not comparable to full-atom values): 8309 Å² total; per-residue (Å²): 128,82,80,76,43,54,69,55,53,51,50,52,54,54,54,46,43,71,75,72,47,75,74,50,32,39,39,31,6,34,53,43,45,57,56,32,55,71,34,63,84,34,42,74,45,50,41,69,36,91,88,38,82,62,36,36,18,51,85,83,20,40,56,43,50,34,73,44,54,77,44,78,49,78,70,127,81,81,75,42,54,68,54,52,54,51,52,52,54,54,47,42,70,74,72,46,77,74,50,32,38,39,30,6,37,52,44,45,56,54,33,55,70,35,64,84,35,40,75,46,49,40,69,36,92,88,38,81,62,36,35,20,52,83,86,19,40,56,43,50,35,74,45,54,78,44,77,48,80,70

pLDDT: mean 94.83, std 7.93, range [44.41, 98.56]